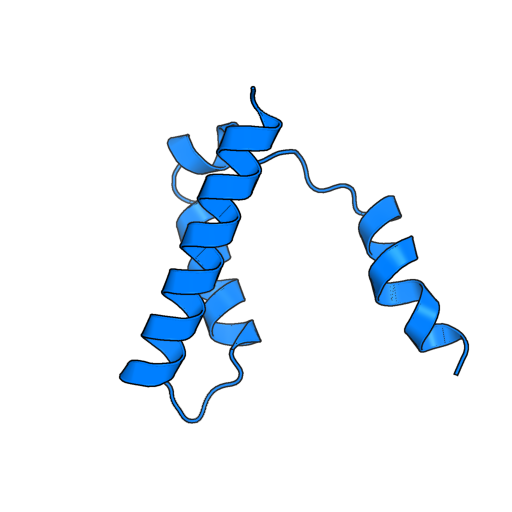Protein AF-A0ABD0AN57-F1 (afdb_monomer)

Sequence (70 aa):
MVLLYSTALLILAVVCSIVIQRQFFRSFATNYVAMAVGVVLALFPLTNQRVATFDSEIFMAEIVAPPLIF

Foldseek 3Di:
DLVVQQVVVLVVLLVVLVVCCVPPNVPDDSVVSSVVSVVVQCVDPVNVVSHPDDDPVVCCVPPVVVVVVD

Structure (mmCIF, N/CA/C/O backbone):
data_AF-A0ABD0AN57-F1
#
_entry.id   AF-A0ABD0AN57-F1
#
loop_
_atom_site.group_PDB
_atom_site.id
_atom_site.type_symbol
_atom_site.label_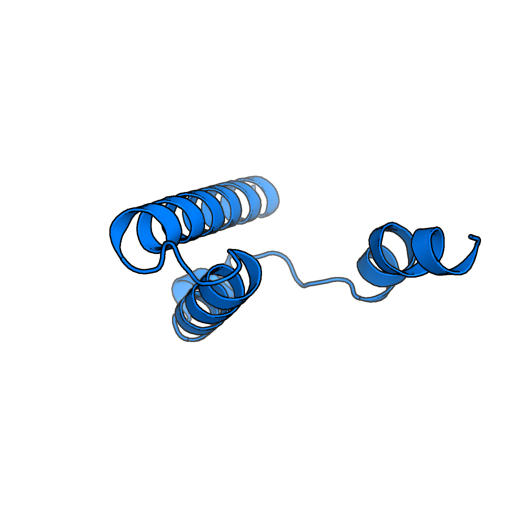atom_id
_atom_site.label_alt_id
_atom_site.label_comp_id
_atom_site.label_asym_id
_atom_site.label_entity_id
_atom_site.label_seq_id
_atom_site.pdbx_PDB_ins_code
_atom_site.Cartn_x
_atom_site.Cartn_y
_atom_site.Cartn_z
_atom_site.occupancy
_atom_site.B_iso_or_equiv
_atom_site.auth_seq_id
_atom_site.auth_comp_id
_atom_site.auth_asym_id
_atom_site.auth_atom_id
_atom_site.pdbx_PDB_model_num
ATOM 1 N N . MET A 1 1 ? 16.457 5.080 -10.099 1.00 64.25 1 MET A N 1
ATOM 2 C CA . MET A 1 1 ? 15.500 6.193 -10.308 1.00 64.25 1 MET A CA 1
ATOM 3 C C . MET A 1 1 ? 14.046 5.741 -10.211 1.00 64.25 1 MET A C 1
ATOM 5 O O . MET A 1 1 ? 13.334 6.305 -9.397 1.00 64.25 1 MET A O 1
ATOM 9 N N . VAL A 1 2 ? 13.612 4.704 -10.943 1.00 73.06 2 VAL A N 1
ATOM 10 C CA . VAL A 1 2 ? 12.224 4.180 -10.881 1.00 73.06 2 VAL A CA 1
ATOM 11 C C . VAL A 1 2 ? 11.792 3.791 -9.459 1.00 73.06 2 VAL A C 1
ATOM 13 O O . VAL A 1 2 ? 10.752 4.245 -9.000 1.00 73.06 2 VAL A O 1
ATOM 16 N N . LEU A 1 3 ? 12.636 3.055 -8.723 1.00 76.44 3 LEU A N 1
ATOM 17 C CA . LEU A 1 3 ? 12.378 2.688 -7.321 1.00 76.44 3 LEU A CA 1
ATOM 18 C C . LEU A 1 3 ? 12.125 3.906 -6.421 1.00 76.44 3 LEU A C 1
ATOM 20 O O . LEU A 1 3 ? 11.203 3.887 -5.622 1.00 76.44 3 LEU A O 1
ATOM 24 N N . LEU A 1 4 ? 12.884 4.994 -6.586 1.00 81.81 4 LEU A N 1
ATOM 25 C CA . LEU A 1 4 ? 12.731 6.198 -5.764 1.00 81.81 4 LEU A CA 1
ATOM 26 C C . LEU A 1 4 ? 11.373 6.879 -6.000 1.00 81.81 4 LEU A C 1
ATOM 28 O O . LEU A 1 4 ? 10.706 7.266 -5.044 1.00 81.81 4 LEU A O 1
ATOM 32 N N . TYR A 1 5 ? 10.938 6.975 -7.262 1.00 81.62 5 TYR A N 1
ATOM 33 C CA . TYR A 1 5 ? 9.616 7.508 -7.601 1.00 81.62 5 TYR A CA 1
ATOM 34 C C . TYR A 1 5 ? 8.486 6.599 -7.116 1.00 81.62 5 TYR A C 1
ATOM 36 O O . TYR A 1 5 ? 7.518 7.102 -6.551 1.00 81.62 5 TYR A O 1
ATOM 44 N N . SER A 1 6 ? 8.625 5.282 -7.288 1.00 81.44 6 SER A N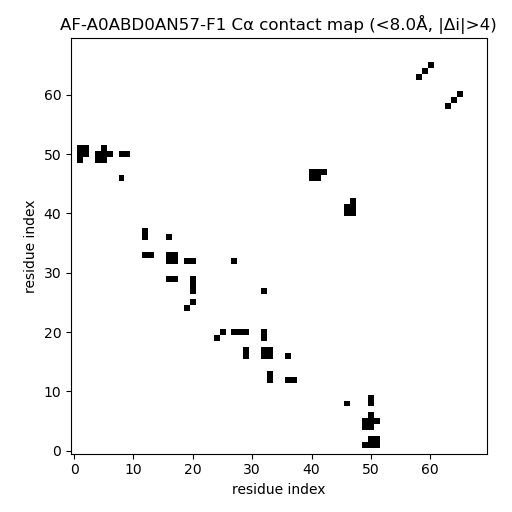 1
ATOM 45 C CA . SER A 1 6 ? 7.655 4.293 -6.808 1.00 81.44 6 SER A CA 1
ATOM 46 C C . SER A 1 6 ? 7.477 4.390 -5.295 1.00 81.44 6 SER A C 1
ATOM 48 O O . SER A 1 6 ? 6.360 4.550 -4.808 1.00 81.44 6 SER A O 1
ATOM 50 N N . THR A 1 7 ? 8.576 4.363 -4.540 1.00 84.69 7 THR A N 1
ATOM 51 C CA . THR A 1 7 ? 8.534 4.422 -3.077 1.00 84.69 7 THR A CA 1
ATOM 52 C C . THR A 1 7 ? 7.969 5.753 -2.586 1.00 84.69 7 THR A C 1
ATOM 54 O O . THR A 1 7 ? 7.130 5.756 -1.692 1.00 84.69 7 THR A O 1
ATOM 57 N N . ALA A 1 8 ? 8.345 6.884 -3.193 1.00 87.69 8 ALA A N 1
ATOM 58 C CA . ALA A 1 8 ? 7.787 8.189 -2.828 1.00 87.69 8 ALA A CA 1
ATOM 59 C C . ALA A 1 8 ? 6.268 8.269 -3.072 1.00 87.69 8 ALA A C 1
ATOM 61 O O . ALA A 1 8 ? 5.528 8.784 -2.233 1.00 87.69 8 ALA A O 1
ATOM 62 N N . LEU A 1 9 ? 5.797 7.730 -4.199 1.00 87.81 9 LEU A N 1
ATOM 63 C CA . LEU A 1 9 ? 4.381 7.700 -4.566 1.00 87.81 9 LEU A CA 1
ATOM 64 C C . LEU A 1 9 ? 3.583 6.798 -3.613 1.00 87.81 9 LEU A C 1
ATOM 66 O O . LEU A 1 9 ? 2.525 7.205 -3.135 1.00 87.81 9 LEU A O 1
ATOM 70 N N . LEU A 1 10 ? 4.117 5.623 -3.265 1.00 87.56 10 LEU A N 1
ATOM 71 C CA . LEU A 1 10 ? 3.500 4.716 -2.294 1.00 87.56 10 LEU A CA 1
ATOM 72 C C . LEU A 1 10 ? 3.485 5.302 -0.875 1.00 87.56 10 LEU A C 1
ATOM 74 O O . LEU A 1 10 ? 2.470 5.196 -0.192 1.00 87.56 10 LEU A O 1
ATOM 78 N N . ILE A 1 11 ? 4.549 5.985 -0.439 1.00 89.44 11 ILE A N 1
ATOM 79 C CA . ILE A 1 11 ? 4.559 6.694 0.851 1.00 89.44 11 ILE A CA 1
ATOM 80 C C . ILE A 1 11 ? 3.463 7.762 0.873 1.00 89.44 11 ILE A C 1
ATOM 82 O O . ILE A 1 11 ? 2.697 7.835 1.834 1.00 89.44 11 ILE A O 1
ATOM 86 N N . LEU A 1 12 ? 3.342 8.559 -0.192 1.00 90.06 12 LEU A N 1
ATOM 87 C CA . LEU A 1 12 ? 2.300 9.581 -0.297 1.00 90.06 12 LEU A CA 1
ATOM 88 C C . LEU A 1 12 ? 0.902 8.948 -0.259 1.00 90.06 12 LEU A C 1
ATOM 90 O O . LEU A 1 12 ? 0.040 9.417 0.481 1.00 90.06 12 LEU A O 1
ATOM 94 N N . ALA A 1 13 ? 0.697 7.845 -0.980 1.00 89.19 13 ALA A N 1
ATOM 95 C CA . ALA A 1 13 ? -0.550 7.086 -0.970 1.00 89.19 13 ALA A CA 1
ATOM 96 C C . ALA A 1 13 ? -0.928 6.589 0.433 1.00 89.19 13 ALA A C 1
ATOM 98 O O . ALA A 1 13 ? -2.080 6.721 0.855 1.00 89.19 13 ALA A O 1
ATOM 99 N N . VAL A 1 14 ? 0.044 6.056 1.176 1.00 90.88 14 VAL A N 1
ATOM 100 C CA . VAL A 1 14 ? -0.149 5.583 2.552 1.00 90.88 14 VAL A CA 1
ATOM 101 C C . VAL A 1 14 ? -0.490 6.747 3.479 1.00 90.88 14 VAL A C 1
ATOM 103 O O . VAL A 1 14 ? -1.460 6.661 4.233 1.00 90.88 14 VAL A O 1
ATOM 106 N N . VAL A 1 15 ? 0.236 7.865 3.390 1.00 92.62 15 VAL A N 1
ATOM 107 C CA . VAL A 1 15 ? -0.049 9.068 4.189 1.00 92.62 15 VAL A CA 1
ATOM 108 C C . VAL A 1 15 ? -1.454 9.594 3.895 1.00 92.62 15 VAL A C 1
ATOM 110 O O . VAL A 1 15 ? -2.214 9.840 4.831 1.00 92.62 15 VAL A O 1
ATOM 113 N N . CYS A 1 16 ? -1.844 9.697 2.622 1.00 89.56 16 CYS A N 1
ATOM 114 C CA . CYS A 1 16 ? -3.202 10.080 2.237 1.00 89.56 16 CYS A CA 1
ATOM 115 C C . CYS A 1 16 ? -4.243 9.112 2.803 1.00 89.56 16 CYS A C 1
ATOM 117 O O . CYS A 1 16 ? -5.231 9.561 3.376 1.00 89.56 16 CYS A O 1
ATOM 119 N N . SER A 1 17 ? -4.007 7.802 2.714 1.00 89.50 17 SER A N 1
ATOM 120 C CA . SER A 1 17 ? -4.915 6.783 3.255 1.00 89.50 17 SER A CA 1
ATOM 121 C C . SER A 1 17 ? -5.117 6.946 4.762 1.00 89.50 17 SER A C 1
ATOM 123 O O . SER A 1 17 ? -6.251 6.909 5.238 1.00 89.50 17 SER A O 1
ATOM 125 N N . ILE A 1 18 ? -4.038 7.192 5.512 1.00 90.31 18 ILE A N 1
ATOM 126 C CA . ILE A 1 18 ? -4.091 7.420 6.962 1.00 90.31 18 ILE A CA 1
ATOM 127 C C . ILE A 1 18 ? -4.834 8.719 7.280 1.00 90.31 18 ILE A C 1
ATOM 129 O O . ILE A 1 18 ? -5.687 8.730 8.165 1.00 90.31 18 ILE A O 1
ATOM 133 N N . VAL A 1 19 ? -4.544 9.815 6.573 1.00 92.56 19 VAL A N 1
ATOM 134 C CA . VAL A 1 19 ? -5.215 11.106 6.805 1.00 92.56 19 VAL A CA 1
ATOM 135 C C . VAL A 1 19 ? -6.710 11.002 6.496 1.00 92.56 19 VAL A C 1
ATOM 137 O O . VAL A 1 19 ? -7.524 11.393 7.333 1.00 92.56 19 VAL A O 1
ATOM 140 N N . ILE A 1 20 ? -7.076 10.412 5.354 1.00 88.69 20 ILE A N 1
ATOM 141 C CA . ILE A 1 20 ? -8.472 10.206 4.944 1.00 88.69 20 ILE A CA 1
ATOM 142 C C . ILE A 1 20 ? -9.197 9.323 5.960 1.00 88.69 20 ILE A C 1
ATOM 144 O O . ILE A 1 20 ? -10.287 9.673 6.416 1.00 88.69 20 ILE A O 1
ATOM 148 N N . GLN A 1 21 ? -8.586 8.209 6.367 1.00 90.94 21 GLN A N 1
ATOM 149 C CA . GLN A 1 21 ? -9.169 7.325 7.371 1.00 90.94 21 GLN A CA 1
ATOM 150 C C . GLN A 1 21 ? -9.381 8.060 8.698 1.00 90.94 21 GLN A C 1
ATOM 152 O O . GLN A 1 21 ? -10.468 8.012 9.271 1.00 90.94 21 GLN A O 1
ATOM 157 N N . ARG A 1 22 ? -8.382 8.816 9.158 1.00 88.06 22 ARG A N 1
ATOM 158 C CA . ARG A 1 22 ? -8.425 9.498 10.455 1.00 88.06 22 ARG A CA 1
ATOM 159 C C . ARG A 1 22 ? -9.392 10.683 10.494 1.00 88.06 22 ARG A C 1
ATOM 161 O O . ARG A 1 22 ? -9.904 10.986 11.574 1.00 88.06 22 ARG A O 1
ATOM 168 N N . GLN A 1 23 ? -9.621 11.351 9.362 1.00 88.75 23 GLN A N 1
ATOM 169 C CA . GLN A 1 23 ? -10.535 12.494 9.255 1.00 88.75 23 GLN A CA 1
ATOM 170 C C . GLN A 1 23 ? -11.975 12.085 8.926 1.00 88.75 23 GLN A C 1
ATOM 172 O O . GLN A 1 23 ? -12.896 12.626 9.531 1.00 88.75 23 GLN A O 1
ATOM 177 N N . PHE A 1 24 ? -12.177 11.132 8.013 1.00 85.06 24 PHE A N 1
ATOM 178 C CA . PHE A 1 24 ? -13.502 10.817 7.464 1.00 85.06 24 PHE A CA 1
ATOM 179 C C . PHE A 1 24 ? -14.035 9.439 7.880 1.00 85.06 24 PHE A C 1
ATOM 181 O O . PHE A 1 24 ? -15.246 9.261 7.976 1.00 85.06 24 PHE A O 1
ATOM 188 N N . PHE A 1 25 ? -13.163 8.468 8.169 1.00 84.38 25 PHE A N 1
ATOM 189 C CA . PHE A 1 25 ? -13.543 7.058 8.348 1.00 84.38 25 PHE A CA 1
ATOM 190 C C . PHE A 1 25 ? -12.937 6.430 9.610 1.00 84.38 25 PHE A C 1
ATOM 192 O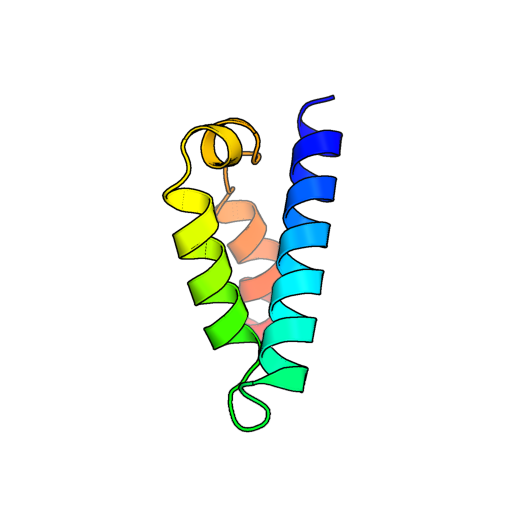 O . PHE A 1 25 ? -12.442 5.305 9.579 1.00 84.38 25 PHE A O 1
ATOM 199 N N . ARG A 1 26 ? -13.007 7.136 10.750 1.00 78.50 26 ARG A N 1
ATOM 200 C CA . ARG A 1 26 ? -12.418 6.705 12.039 1.00 78.50 26 ARG A CA 1
ATOM 201 C C . ARG A 1 26 ? -12.830 5.304 12.504 1.00 78.50 26 ARG A C 1
ATOM 203 O O . ARG A 1 26 ? -12.097 4.695 13.271 1.00 78.50 26 ARG A O 1
ATOM 210 N N . SER A 1 27 ? -13.996 4.820 12.073 1.00 83.06 27 SER A N 1
ATOM 211 C CA . SER A 1 27 ? -14.521 3.499 12.443 1.00 83.06 27 SER A CA 1
ATOM 212 C C . SER A 1 27 ? -14.039 2.360 11.535 1.00 83.06 27 SER A C 1
ATOM 214 O O . SER A 1 27 ? -14.273 1.198 11.861 1.00 83.06 27 SER A O 1
ATOM 216 N N . PHE A 1 28 ? -13.408 2.658 10.395 1.00 80.44 28 PHE A N 1
ATOM 217 C CA . PHE A 1 28 ? -12.970 1.653 9.426 1.00 80.44 28 PHE A CA 1
ATOM 218 C C . PHE A 1 28 ? -11.485 1.338 9.597 1.00 80.44 28 PHE A C 1
ATOM 220 O O . PHE A 1 28 ? -10.667 2.225 9.852 1.00 80.44 28 PHE A O 1
ATOM 227 N N . ALA A 1 29 ? -11.114 0.069 9.414 1.00 83.81 29 ALA A N 1
ATOM 228 C CA . ALA A 1 29 ? -9.709 -0.319 9.406 1.00 83.81 29 ALA A CA 1
ATOM 229 C C . ALA A 1 29 ? -8.974 0.368 8.246 1.00 83.81 29 ALA A C 1
ATOM 231 O O . ALA A 1 29 ? -9.466 0.404 7.115 1.00 83.81 29 ALA A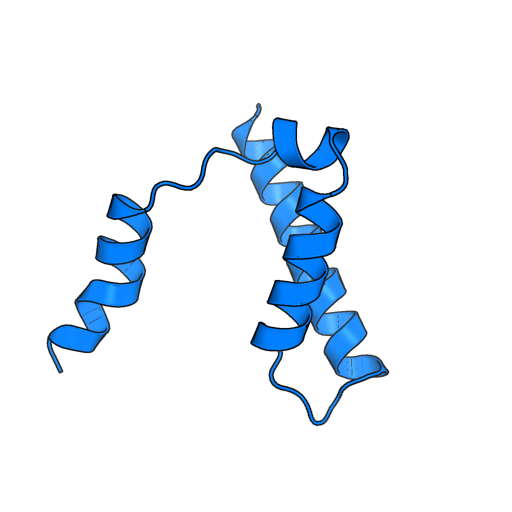 O 1
ATOM 232 N N . THR A 1 30 ? -7.769 0.871 8.519 1.00 81.00 30 THR A N 1
ATOM 233 C CA . THR A 1 30 ? -6.947 1.603 7.545 1.00 81.00 30 THR A CA 1
ATOM 234 C C . THR A 1 30 ? -6.690 0.797 6.272 1.00 81.00 30 THR A C 1
ATOM 236 O O . THR A 1 30 ? -6.611 1.385 5.200 1.00 81.00 30 THR A O 1
ATOM 239 N N . ASN A 1 31 ? -6.658 -0.540 6.360 1.00 85.00 31 ASN A N 1
ATOM 240 C CA . ASN A 1 31 ? -6.491 -1.429 5.206 1.00 85.00 31 ASN A CA 1
ATOM 241 C C . ASN A 1 31 ? -7.584 -1.265 4.143 1.00 85.00 31 ASN A C 1
ATOM 243 O O . ASN A 1 31 ? -7.275 -1.318 2.957 1.00 85.00 31 ASN A O 1
ATOM 247 N N . TYR A 1 32 ? -8.841 -1.025 4.527 1.00 86.56 32 TYR A N 1
ATOM 248 C CA . TYR A 1 32 ? -9.914 -0.824 3.547 1.00 86.56 32 TYR A CA 1
ATOM 249 C C . TYR A 1 32 ? -9.769 0.513 2.814 1.00 86.56 32 TYR A C 1
ATOM 251 O O . TYR A 1 32 ? -9.950 0.582 1.600 1.00 86.56 32 TYR A O 1
ATOM 259 N N . VAL A 1 33 ? -9.377 1.567 3.537 1.00 87.00 33 VAL A N 1
ATOM 260 C CA . VAL A 1 33 ? -9.112 2.887 2.945 1.00 87.00 33 VAL A CA 1
ATOM 261 C C . VAL A 1 33 ? -7.877 2.830 2.043 1.00 87.00 33 VAL A C 1
ATOM 263 O O . VAL A 1 33 ? -7.910 3.351 0.932 1.00 87.00 33 VAL A O 1
ATOM 266 N N . ALA A 1 34 ? -6.823 2.134 2.474 1.00 86.31 34 ALA A N 1
ATOM 267 C CA . ALA A 1 34 ? -5.615 1.924 1.681 1.00 86.31 34 ALA A CA 1
ATOM 268 C C . ALA A 1 34 ? -5.892 1.117 0.404 1.00 86.31 34 ALA A C 1
ATOM 270 O O . ALA A 1 34 ? -5.394 1.484 -0.658 1.00 86.31 34 ALA A O 1
ATOM 271 N N . MET A 1 35 ? -6.735 0.079 0.472 1.00 87.44 35 MET A N 1
ATOM 272 C CA . MET A 1 35 ? -7.185 -0.645 -0.721 1.00 87.44 35 MET A CA 1
ATOM 273 C C . MET A 1 35 ? -7.919 0.277 -1.700 1.00 87.44 35 MET A C 1
ATOM 275 O O . MET A 1 35 ? -7.599 0.277 -2.886 1.00 87.44 35 MET A O 1
ATOM 279 N N . ALA A 1 36 ? -8.850 1.108 -1.222 1.00 88.25 36 ALA A N 1
ATOM 280 C CA . ALA A 1 36 ? -9.574 2.046 -2.081 1.00 88.25 36 ALA A CA 1
ATOM 281 C C . ALA A 1 36 ? -8.637 3.075 -2.741 1.00 88.25 36 ALA A C 1
ATOM 283 O O . ALA A 1 36 ? -8.720 3.306 -3.947 1.00 88.25 36 ALA A O 1
ATOM 284 N N . VAL A 1 37 ? -7.706 3.655 -1.978 1.00 88.62 37 VAL A N 1
ATOM 285 C CA . VAL A 1 37 ? -6.689 4.579 -2.507 1.00 88.62 37 VAL A CA 1
ATOM 286 C C . VAL A 1 37 ? -5.787 3.877 -3.527 1.00 88.62 37 VAL A C 1
ATOM 288 O O . VAL A 1 37 ? -5.484 4.456 -4.569 1.00 88.62 37 VAL A O 1
ATOM 291 N N . GLY A 1 38 ? -5.416 2.617 -3.286 1.00 86.12 38 GLY A N 1
ATOM 292 C CA . GLY A 1 38 ? -4.673 1.788 -4.237 1.00 86.12 38 GLY A CA 1
ATOM 293 C C . GLY A 1 38 ? -5.418 1.576 -5.557 1.00 86.12 38 GLY A C 1
ATOM 294 O O . GLY A 1 38 ? -4.827 1.748 -6.621 1.00 86.12 38 GLY A O 1
ATOM 295 N N . VAL A 1 39 ? -6.724 1.290 -5.508 1.00 86.62 39 VAL A N 1
ATOM 296 C CA . VAL A 1 39 ? -7.572 1.176 -6.710 1.00 86.62 39 VAL A CA 1
ATOM 297 C C . VAL A 1 39 ? -7.603 2.493 -7.482 1.00 86.62 39 VAL A C 1
ATOM 299 O O . VAL A 1 39 ? -7.416 2.494 -8.697 1.00 86.62 39 VAL A O 1
ATOM 302 N N . VAL A 1 40 ? -7.770 3.626 -6.792 1.00 87.06 40 VAL A N 1
ATOM 303 C CA . VAL A 1 40 ? -7.734 4.949 -7.434 1.00 87.06 40 VAL A CA 1
ATOM 304 C C . VAL A 1 40 ? -6.386 5.175 -8.121 1.00 87.06 40 VAL A C 1
ATOM 306 O O . VAL A 1 40 ? -6.356 5.570 -9.282 1.00 87.06 40 VAL A O 1
ATOM 309 N N . LEU A 1 41 ? -5.270 4.864 -7.460 1.00 84.94 41 LEU A N 1
ATOM 310 C CA . LEU A 1 41 ? -3.930 5.011 -8.037 1.00 84.94 41 LEU A CA 1
ATOM 311 C C . LEU A 1 41 ? -3.666 4.072 -9.218 1.00 84.94 41 LEU A C 1
ATOM 313 O O . LEU A 1 41 ? -2.939 4.452 -10.134 1.00 84.94 41 LEU A O 1
ATOM 317 N N . ALA A 1 42 ? -4.254 2.878 -9.229 1.00 81.75 42 ALA A N 1
ATOM 318 C CA . ALA A 1 42 ? -4.148 1.949 -10.351 1.00 81.75 42 ALA A CA 1
ATOM 319 C C . ALA A 1 42 ? -4.939 2.427 -11.583 1.00 81.75 42 ALA A C 1
ATOM 321 O O . ALA A 1 42 ? -4.518 2.186 -12.715 1.00 81.75 42 ALA A O 1
ATOM 322 N N . LEU A 1 43 ? -6.054 3.141 -11.378 1.00 83.69 43 LEU A N 1
ATOM 323 C CA . LEU A 1 43 ? -6.875 3.704 -12.459 1.00 83.69 43 LEU A CA 1
ATOM 324 C C . LEU A 1 43 ? -6.193 4.872 -13.186 1.00 83.69 43 LEU A C 1
ATOM 326 O O . LEU A 1 43 ? -6.515 5.144 -14.343 1.00 83.69 43 LEU A O 1
ATOM 330 N N . PHE A 1 44 ? -5.239 5.553 -12.546 1.00 80.94 44 PHE A N 1
ATOM 331 C CA . PHE A 1 44 ? -4.450 6.599 -13.192 1.00 80.94 44 PHE A CA 1
ATOM 332 C C . PHE A 1 44 ? -3.237 5.986 -13.935 1.00 80.94 44 PHE A C 1
ATOM 334 O O . PHE A 1 44 ? -2.309 5.465 -13.311 1.00 80.94 44 PHE A O 1
ATOM 341 N N . PRO A 1 45 ? -3.164 6.076 -15.280 1.00 66.25 45 PRO A N 1
ATOM 342 C CA . PRO A 1 45 ? -2.109 5.418 -16.065 1.00 66.25 45 PRO A CA 1
ATOM 343 C C . PRO A 1 45 ? -0.702 5.975 -15.786 1.00 66.25 45 PRO A C 1
ATOM 345 O O . PRO A 1 45 ? 0.288 5.257 -15.902 1.00 66.25 45 PRO A O 1
ATOM 348 N N . LEU A 1 46 ? -0.611 7.241 -15.362 1.00 66.44 46 LEU A N 1
ATOM 349 C CA . LEU A 1 46 ? 0.640 7.908 -14.979 1.00 66.44 46 LEU A CA 1
ATOM 350 C C . LEU A 1 46 ? 1.266 7.333 -13.703 1.00 66.44 46 LEU A C 1
ATOM 352 O O . LEU A 1 46 ? 2.489 7.336 -13.567 1.00 66.44 46 LEU A O 1
ATOM 356 N N . THR A 1 47 ? 0.442 6.880 -12.761 1.00 67.06 47 THR A N 1
ATOM 357 C CA . THR A 1 47 ? 0.892 6.312 -11.488 1.00 67.06 47 THR A CA 1
ATOM 358 C C . THR A 1 47 ? 1.170 4.821 -11.637 1.00 67.06 47 THR A C 1
ATOM 360 O O . THR A 1 47 ? 2.211 4.367 -11.171 1.00 67.06 47 THR A O 1
ATOM 363 N N . ASN A 1 48 ? 0.347 4.085 -12.391 1.00 66.12 48 ASN A N 1
ATOM 364 C CA . ASN A 1 48 ? 0.539 2.650 -12.622 1.00 66.12 48 ASN A CA 1
ATOM 365 C C . ASN A 1 48 ? 1.876 2.318 -13.319 1.00 66.12 48 ASN A C 1
ATOM 367 O O . ASN A 1 48 ? 2.564 1.383 -12.933 1.00 66.12 48 ASN A O 1
ATOM 371 N N . GLN A 1 49 ? 2.307 3.127 -14.295 1.00 69.50 49 GLN A N 1
ATOM 372 C CA . GLN A 1 49 ? 3.591 2.914 -14.989 1.00 69.50 49 GLN A CA 1
ATOM 373 C C . GLN A 1 49 ? 4.827 3.288 -14.153 1.00 69.50 49 GLN A C 1
ATOM 375 O O . GLN A 1 49 ? 5.953 2.966 -14.530 1.00 69.50 49 GLN A O 1
ATOM 380 N N . ARG A 1 50 ? 4.639 4.027 -13.053 1.00 68.12 50 ARG A N 1
ATOM 381 C CA . ARG A 1 50 ? 5.726 4.515 -12.188 1.00 68.12 50 ARG A CA 1
ATOM 382 C C . ARG A 1 50 ? 5.889 3.699 -10.912 1.00 68.12 50 ARG A C 1
ATOM 384 O O . ARG A 1 50 ? 6.897 3.871 -10.226 1.00 68.12 50 ARG A O 1
ATOM 391 N N . VAL A 1 51 ? 4.917 2.852 -10.594 1.00 72.62 51 VAL A N 1
ATOM 392 C CA . VAL A 1 51 ? 4.991 1.912 -9.480 1.00 72.62 51 VAL A CA 1
ATOM 393 C C . VAL A 1 51 ? 5.708 0.654 -9.964 1.00 72.62 51 VAL A C 1
ATOM 395 O O . VAL A 1 51 ? 5.442 0.156 -11.055 1.00 72.62 51 VAL A O 1
ATOM 398 N N . ALA A 1 52 ? 6.672 0.178 -9.177 1.00 76.56 52 ALA A N 1
ATOM 399 C CA . ALA A 1 52 ? 7.374 -1.063 -9.477 1.00 76.56 52 ALA A CA 1
ATOM 400 C C . ALA A 1 52 ? 6.384 -2.237 -9.510 1.00 76.56 52 ALA A C 1
ATOM 402 O O . ALA A 1 52 ? 5.448 -2.283 -8.710 1.00 76.56 52 ALA A O 1
ATOM 403 N N . THR A 1 53 ? 6.599 -3.182 -10.428 1.00 77.44 53 THR A N 1
ATOM 404 C CA . THR A 1 53 ? 5.760 -4.377 -10.539 1.00 77.44 53 THR A CA 1
ATOM 405 C C . THR A 1 53 ? 5.737 -5.114 -9.207 1.00 77.44 53 THR A C 1
ATOM 407 O O . THR A 1 53 ? 6.780 -5.339 -8.595 1.00 77.44 53 THR A O 1
ATOM 410 N N . PHE A 1 54 ? 4.538 -5.470 -8.759 1.00 80.00 54 PHE A N 1
ATOM 411 C CA . PHE A 1 54 ? 4.361 -6.238 -7.539 1.00 80.00 54 PHE A CA 1
ATOM 412 C C . PHE A 1 54 ? 4.874 -7.667 -7.741 1.00 80.00 54 PHE A C 1
ATOM 414 O O . PHE A 1 54 ? 4.400 -8.369 -8.634 1.00 80.00 54 PHE A O 1
ATOM 421 N N . ASP A 1 55 ? 5.825 -8.082 -6.906 1.00 82.75 55 ASP A N 1
ATOM 422 C CA . ASP A 1 55 ? 6.331 -9.450 -6.869 1.00 82.75 55 ASP A CA 1
ATOM 423 C C . ASP A 1 55 ? 5.572 -10.243 -5.799 1.00 82.75 55 ASP A C 1
ATOM 425 O O . ASP A 1 55 ? 5.718 -10.020 -4.592 1.00 82.75 55 ASP A O 1
ATOM 429 N N . SER A 1 56 ? 4.709 -11.148 -6.257 1.00 82.19 56 SER A N 1
ATOM 430 C CA . SER A 1 56 ? 3.874 -11.952 -5.370 1.00 82.19 56 SER A CA 1
ATOM 431 C C . SER A 1 56 ? 4.667 -12.985 -4.575 1.00 82.19 56 SER A C 1
ATOM 433 O O . SER A 1 56 ? 4.225 -13.341 -3.485 1.00 82.19 56 SER A O 1
ATOM 435 N N . GLU A 1 57 ? 5.803 -13.471 -5.084 1.00 86.62 57 GLU A N 1
ATOM 436 C CA . GLU A 1 57 ? 6.624 -14.457 -4.372 1.00 86.62 57 GLU A CA 1
ATOM 437 C C . GLU A 1 57 ? 7.297 -13.809 -3.165 1.00 86.62 57 GLU A C 1
ATOM 439 O O . GLU A 1 57 ? 7.200 -14.337 -2.056 1.00 86.62 57 GLU A O 1
ATOM 444 N N . ILE A 1 58 ? 7.883 -12.621 -3.355 1.00 84.06 58 ILE A N 1
ATOM 445 C CA . ILE A 1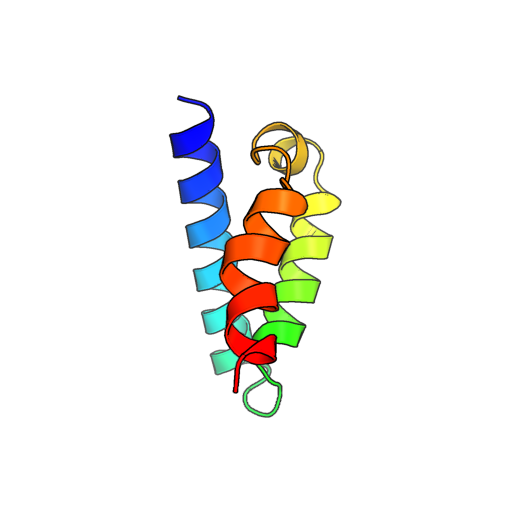 58 ? 8.496 -11.844 -2.267 1.00 84.06 58 ILE A CA 1
ATOM 446 C C . ILE A 1 58 ? 7.440 -11.474 -1.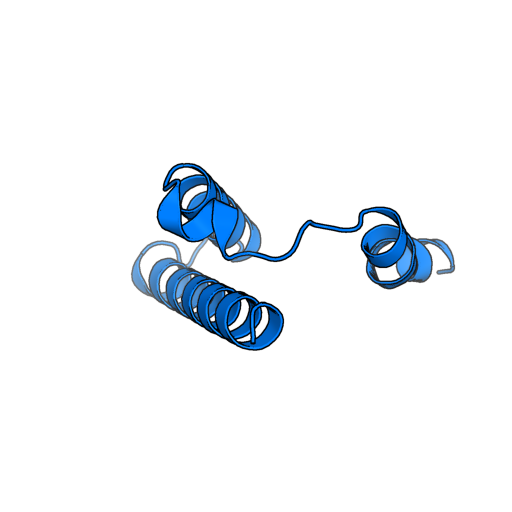219 1.00 84.06 58 ILE A C 1
ATOM 448 O O . ILE A 1 58 ? 7.650 -11.692 -0.027 1.00 84.06 58 ILE A O 1
ATOM 452 N N . PHE A 1 59 ? 6.271 -10.983 -1.643 1.00 81.44 59 PHE A N 1
ATOM 453 C CA . PHE A 1 59 ? 5.184 -10.655 -0.716 1.00 81.44 59 PHE A CA 1
ATOM 454 C C . PHE A 1 59 ? 4.712 -11.871 0.092 1.00 81.44 59 PHE A C 1
ATOM 456 O O . PHE A 1 59 ? 4.523 -11.779 1.307 1.00 81.44 59 PHE A O 1
ATOM 463 N N . MET A 1 60 ? 4.521 -13.015 -0.570 1.00 85.31 60 MET A N 1
ATOM 464 C CA . MET A 1 60 ? 4.122 -14.254 0.098 1.00 85.31 60 MET A CA 1
ATOM 465 C C . MET A 1 60 ? 5.193 -14.705 1.095 1.00 85.31 60 MET A C 1
ATOM 467 O O . MET A 1 60 ? 4.857 -15.046 2.225 1.00 85.31 60 MET A O 1
ATOM 471 N N . ALA A 1 61 ? 6.470 -14.665 0.716 1.00 86.12 61 ALA A N 1
ATOM 472 C CA . ALA A 1 61 ? 7.575 -15.076 1.575 1.00 86.12 61 ALA A CA 1
ATOM 473 C C . ALA A 1 61 ? 7.768 -14.155 2.794 1.00 86.12 61 ALA A C 1
ATOM 475 O O . ALA A 1 61 ? 8.037 -14.644 3.888 1.00 86.12 61 ALA A O 1
ATOM 476 N N . GLU A 1 62 ? 7.619 -12.838 2.634 1.00 83.88 62 GLU A N 1
ATOM 477 C CA . GLU A 1 62 ? 7.894 -11.874 3.708 1.00 83.88 62 GLU A CA 1
ATOM 478 C C . GLU A 1 62 ? 6.687 -11.594 4.612 1.00 83.88 62 GLU A C 1
ATOM 480 O O . GLU A 1 62 ? 6.862 -11.378 5.810 1.00 83.88 62 GLU A O 1
ATOM 485 N N . ILE A 1 63 ? 5.465 -11.587 4.069 1.00 83.38 63 ILE A N 1
ATOM 486 C CA . ILE A 1 63 ? 4.259 -11.183 4.814 1.00 83.38 63 ILE A CA 1
ATOM 487 C C . ILE A 1 63 ? 3.354 -12.373 5.135 1.00 83.38 63 ILE A C 1
ATOM 489 O O . ILE A 1 63 ? 2.826 -12.445 6.244 1.00 83.38 63 ILE A O 1
ATOM 493 N N . VAL A 1 64 ? 3.162 -13.306 4.197 1.00 80.62 64 VAL A N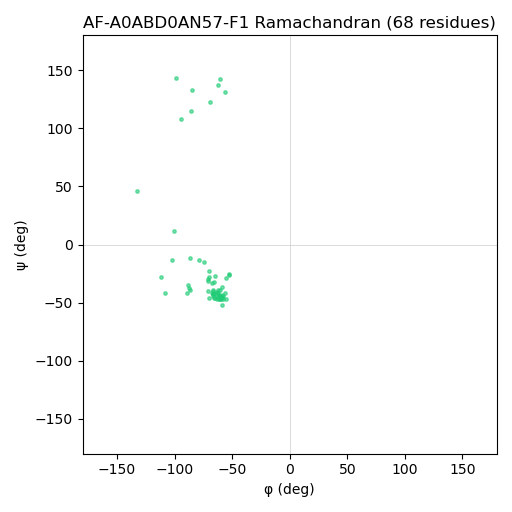 1
ATOM 494 C CA . VAL A 1 64 ? 2.212 -14.425 4.363 1.00 80.62 64 VAL A CA 1
ATOM 495 C C . VAL A 1 64 ? 2.853 -15.626 5.057 1.00 80.62 64 VAL A C 1
ATOM 497 O O . VAL A 1 64 ? 2.201 -16.272 5.876 1.00 80.62 64 VAL A O 1
ATOM 500 N N . ALA A 1 65 ? 4.122 -15.922 4.763 1.00 84.38 65 ALA A N 1
ATOM 501 C CA . ALA A 1 65 ? 4.819 -17.086 5.295 1.00 84.38 65 ALA A CA 1
ATOM 502 C C . ALA A 1 65 ? 5.052 -17.031 6.813 1.00 84.38 65 ALA A C 1
ATOM 504 O O . ALA A 1 65 ? 4.777 -18.042 7.452 1.00 84.38 65 ALA A O 1
ATOM 505 N N . PRO A 1 66 ? 5.487 -15.913 7.435 1.00 82.25 66 PRO A N 1
ATOM 506 C CA . PRO A 1 66 ? 5.727 -15.899 8.878 1.00 82.25 66 PRO A CA 1
ATOM 507 C C . PRO A 1 66 ? 4.481 -16.267 9.707 1.00 82.25 66 PRO A C 1
ATOM 509 O O . PRO A 1 66 ? 4.605 -17.156 10.544 1.00 82.25 66 PRO A O 1
ATOM 512 N N . PRO A 1 67 ? 3.275 -15.712 9.444 1.00 78.06 67 PRO A N 1
ATOM 513 C CA . PRO A 1 67 ? 2.028 -16.106 10.109 1.00 78.06 67 PRO A CA 1
ATOM 514 C C . PRO A 1 67 ? 1.684 -17.600 10.098 1.00 78.06 67 PRO A C 1
ATOM 516 O O . PRO A 1 67 ? 0.953 -18.042 10.975 1.00 78.06 67 PRO A O 1
ATOM 519 N N . LEU A 1 68 ? 2.165 -18.364 9.110 1.00 78.31 68 LEU A N 1
ATOM 520 C CA . LEU A 1 68 ? 1.866 -19.794 8.956 1.00 78.31 68 LEU A CA 1
ATOM 521 C C . LEU A 1 68 ? 2.687 -20.693 9.897 1.00 78.31 68 LEU A C 1
ATOM 523 O O . LEU A 1 68 ? 2.380 -21.877 10.018 1.00 78.31 68 LEU A O 1
ATOM 527 N N . ILE A 1 69 ? 3.737 -20.155 10.526 1.00 75.31 69 ILE A N 1
ATOM 528 C CA . ILE A 1 69 ? 4.680 -20.902 11.377 1.00 75.31 69 ILE A CA 1
ATOM 529 C C . ILE A 1 69 ? 4.365 -20.712 12.878 1.00 75.31 69 ILE A C 1
ATOM 531 O O . ILE A 1 69 ? 5.182 -21.072 13.726 1.00 75.31 69 ILE A O 1
ATOM 535 N N . PHE A 1 70 ? 3.202 -20.141 13.216 1.00 60.22 70 PHE A N 1
ATOM 536 C CA . PHE A 1 70 ? 2.748 -19.897 14.591 1.00 60.22 70 PHE A CA 1
ATOM 537 C C . PHE A 1 70 ? 1.480 -20.686 14.924 1.00 60.22 70 PHE A C 1
ATOM 539 O O . PHE A 1 70 ? 0.589 -20.773 14.048 1.00 60.22 70 PHE A O 1
#

pLDDT: mean 82.26, std 7.33, range [60.22, 92.62]

Organism: Limosilactobacillus fermentum (NCBI:txid1613)

Solvent-accessible surface area (backbone atoms only — not comparable to full-atom values): 4047 Å² total; per-residue (Å²): 110,62,65,59,54,19,52,53,52,50,52,49,50,51,53,49,21,51,51,49,24,67,74,75,35,73,89,53,64,56,67,60,43,38,50,52,51,48,53,56,44,57,72,37,68,78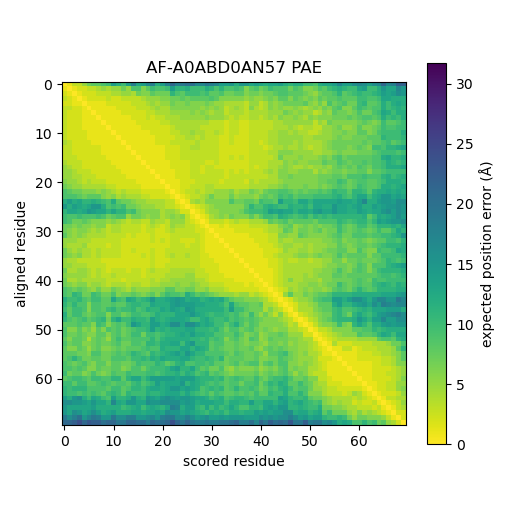,48,46,76,42,41,72,83,82,57,66,66,60,47,40,60,70,64,56,46,60,68,72,79,109

Radius of gyration: 14.08 Å; Cα contacts (8 Å, |Δi|>4): 41; chains: 1; bounding box: 30×33×31 Å

Mean predicted aligned error: 6.82 Å

Secondary structure (DSSP, 8-state):
-HHHHHHHHHHHHHHHHHHHHHHH-TTS-HHHHHHHHHHHHHHSHHHHTTSPPP-HHHHIIIIITGGGG-